Protein AF-A0A6A6LNQ5-F1 (afdb_monomer_lite)

Organism: Hevea brasiliensis (NCBI:txid3981)

InterPro domains:
  IPR025422 Transcription factor TGA like domain [PS51806] (1-171)
  IPR051886 Seed Development and Stress Response Regulator [PTHR46354] (77-168)

Secondary structure (DSSP, 8-state):
-HHHHHHHHH---SS-S--PPPHHHHHHHHHHHHHHHHHHHHHHHHHHHHHHHHHHHHHHHHHHHHHHHHHHHHHHHHGGGS-TTHHHHHHHHHHHHHHHHHHHHHHHHHHHHHHHHHHHHHHHHHHHHHHHHHHHHHHTTS-HHHHHHHHHHHHHHHHHHHHHHHHHHSS--

Structure (mmCIF, N/CA/C/O backbone):
data_AF-A0A6A6LNQ5-F1
#
_entry.id   AF-A0A6A6LNQ5-F1
#
loop_
_atom_site.group_PDB
_atom_site.id
_atom_site.type_symbol
_atom_site.label_atom_id
_atom_site.label_alt_id
_atom_site.label_comp_id
_atom_site.label_asym_id
_atom_site.label_entity_id
_atom_site.label_seq_id
_atom_site.pdbx_PDB_ins_code
_atom_site.Cartn_x
_atom_site.Cartn_y
_atom_site.Cartn_z
_atom_site.occupancy
_atom_site.B_iso_or_equiv
_atom_site.auth_seq_id
_atom_site.auth_comp_id
_atom_site.auth_asym_id
_atom_site.auth_atom_id
_atom_site.pdbx_PDB_model_num
ATOM 1 N N . MET A 1 1 ? -2.680 -6.623 10.900 1.00 79.81 1 MET A N 1
ATOM 2 C CA . MET A 1 1 ? -3.562 -5.853 11.805 1.00 79.81 1 MET A CA 1
ATOM 3 C C . MET A 1 1 ? -4.623 -6.734 12.452 1.00 79.81 1 MET A C 1
ATOM 5 O O . MET A 1 1 ? -4.556 -6.906 13.656 1.00 79.81 1 MET A O 1
ATOM 9 N N . PHE A 1 2 ? -5.520 -7.373 11.693 1.00 84.19 2 PHE A N 1
ATOM 10 C CA . PHE A 1 2 ? -6.581 -8.227 12.263 1.00 84.19 2 PHE A CA 1
ATOM 11 C C . PHE A 1 2 ? -6.074 -9.398 13.120 1.00 84.19 2 PHE A C 1
ATOM 13 O O . PHE A 1 2 ? -6.674 -9.716 14.137 1.00 84.19 2 PHE A O 1
ATOM 20 N N . LYS A 1 3 ? -4.911 -9.981 12.787 1.00 85.06 3 LYS A N 1
ATOM 21 C CA . LYS A 1 3 ? -4.255 -10.985 13.646 1.00 85.06 3 LYS A CA 1
ATOM 22 C C . LYS A 1 3 ? -3.926 -10.452 15.048 1.00 85.06 3 LYS A C 1
ATOM 24 O O . LYS A 1 3 ? -4.066 -11.194 16.006 1.00 85.06 3 LYS A O 1
ATOM 29 N N . LEU A 1 4 ? -3.527 -9.183 15.173 1.00 80.81 4 LEU A N 1
ATOM 30 C CA . LEU A 1 4 ? -3.241 -8.559 16.469 1.00 80.81 4 LEU A CA 1
ATOM 31 C C . LEU A 1 4 ? -4.532 -8.326 17.264 1.00 80.81 4 LEU A C 1
ATOM 33 O O . LEU A 1 4 ? -4.566 -8.645 18.442 1.00 80.81 4 LEU A O 1
ATOM 37 N N . VAL A 1 5 ? -5.599 -7.863 16.602 1.00 82.38 5 VAL A N 1
ATOM 38 C CA . VAL A 1 5 ? -6.941 -7.737 17.204 1.00 82.38 5 VAL A CA 1
ATOM 39 C C . VAL A 1 5 ? -7.416 -9.083 17.761 1.00 82.38 5 VAL A C 1
ATOM 41 O O . VAL A 1 5 ? -7.852 -9.167 18.904 1.00 82.38 5 VAL A O 1
ATOM 44 N N . ASN A 1 6 ? -7.260 -10.160 16.985 1.00 81.00 6 ASN A N 1
ATOM 45 C CA . ASN A 1 6 ? -7.591 -11.510 17.440 1.00 81.00 6 ASN A CA 1
ATOM 46 C C . ASN A 1 6 ? -6.680 -11.970 18.583 1.00 81.00 6 ASN A C 1
ATOM 48 O O . ASN A 1 6 ? -7.153 -12.611 19.511 1.00 81.00 6 ASN A O 1
ATOM 52 N N . SER A 1 7 ? -5.399 -11.605 18.554 1.00 76.75 7 SER A N 1
ATOM 53 C CA . SER A 1 7 ? -4.452 -11.949 19.616 1.00 76.75 7 SER A CA 1
ATOM 54 C C . SER A 1 7 ? -4.778 -11.251 20.937 1.00 76.75 7 SER A C 1
ATOM 56 O O . SER A 1 7 ? -4.615 -11.868 21.982 1.00 76.75 7 SER A O 1
ATOM 58 N N . MET A 1 8 ? -5.274 -10.009 20.904 1.00 71.06 8 MET A N 1
ATOM 59 C CA . MET A 1 8 ? -5.771 -9.303 22.095 1.00 71.06 8 MET A CA 1
ATOM 60 C C . MET A 1 8 ? -7.024 -9.966 22.678 1.00 71.06 8 MET A C 1
ATOM 62 O O . MET A 1 8 ? -7.255 -9.894 23.876 1.00 71.06 8 MET A O 1
ATOM 66 N N . ARG A 1 9 ? -7.816 -10.646 21.839 1.00 69.56 9 ARG A N 1
ATOM 67 C CA . ARG A 1 9 ? -8.982 -11.426 22.271 1.00 69.56 9 ARG A CA 1
ATOM 68 C C . ARG A 1 9 ? -8.596 -12.778 22.878 1.00 69.56 9 ARG A C 1
ATOM 70 O O . ARG A 1 9 ? -9.225 -13.206 23.836 1.00 69.56 9 ARG A O 1
ATOM 77 N N . THR A 1 10 ? -7.639 -13.491 22.283 1.00 64.38 10 THR A N 1
ATOM 78 C CA . THR A 1 10 ? -7.320 -14.881 22.662 1.00 64.38 10 THR A CA 1
ATOM 79 C C . THR A 1 10 ? -6.254 -14.990 23.743 1.00 64.38 10 THR A C 1
ATOM 81 O O . THR A 1 10 ? -6.245 -15.966 24.487 1.00 64.38 10 THR A O 1
ATOM 84 N N . ASN A 1 11 ? -5.352 -14.011 23.842 1.00 56.56 11 ASN A N 1
ATOM 85 C CA . ASN A 1 11 ? -4.275 -14.028 24.822 1.00 56.56 11 ASN A CA 1
ATOM 86 C C . ASN A 1 11 ? -4.708 -13.219 26.044 1.00 56.56 11 ASN A C 1
ATOM 88 O O . ASN A 1 11 ? -4.311 -12.069 26.207 1.00 56.56 11 ASN A O 1
ATOM 92 N N . GLY A 1 12 ? -5.503 -13.841 26.914 1.00 53.09 12 GLY A N 1
ATOM 93 C CA . GLY A 1 12 ? -5.714 -13.381 28.286 1.00 53.09 12 GLY A CA 1
ATOM 94 C C . GLY A 1 12 ? -4.432 -13.506 29.115 1.00 53.09 12 GLY A C 1
ATOM 95 O O . GLY A 1 12 ? -4.383 -14.272 30.070 1.00 53.09 12 GLY A O 1
ATOM 96 N N . VAL A 1 13 ? -3.367 -12.793 28.741 1.00 42.34 13 VAL A N 1
ATOM 97 C CA . VAL A 1 13 ? -2.147 -12.699 29.549 1.00 42.34 13 VAL A CA 1
ATOM 98 C C . VAL A 1 13 ? -2.344 -11.559 30.539 1.00 42.34 13 VAL A C 1
ATOM 100 O O . VAL A 1 13 ? -1.976 -10.416 30.296 1.00 42.34 13 VAL A O 1
ATOM 103 N N . SER A 1 14 ? -3.013 -11.916 31.633 1.00 51.19 14 SER A N 1
ATOM 104 C CA . SER A 1 14 ? -2.898 -11.362 32.981 1.00 51.19 14 SER A CA 1
ATOM 105 C C . SER A 1 14 ? -2.438 -9.902 33.098 1.00 51.19 14 SER A C 1
ATOM 107 O O . SER A 1 14 ? -1.295 -9.627 33.450 1.00 51.19 14 SER A O 1
ATOM 109 N N . SER A 1 15 ? -3.352 -8.954 32.910 1.00 43.44 15 SER A N 1
ATOM 110 C CA . SER A 1 15 ? -3.753 -8.046 33.996 1.00 43.44 15 SER A CA 1
ATOM 111 C C . SER A 1 15 ? -4.912 -7.150 33.552 1.00 43.44 15 SER A C 1
ATOM 113 O O . SER A 1 15 ? -4.854 -6.477 32.534 1.00 43.44 15 SER A O 1
ATOM 115 N N . SER A 1 16 ? -5.947 -7.133 34.388 1.00 43.53 16 SER A N 1
ATOM 116 C CA . SER A 1 16 ? -7.155 -6.307 34.326 1.00 43.53 16 SER A CA 1
ATOM 117 C C . SER A 1 16 ? -8.312 -6.826 33.463 1.00 43.53 16 SER A C 1
ATOM 119 O O . SER A 1 16 ? -8.311 -6.851 32.237 1.00 43.53 16 SER A O 1
ATOM 121 N N . SER A 1 17 ? -9.348 -7.227 34.184 1.00 50.41 17 SER A N 1
ATOM 122 C CA . SER A 1 17 ? -10.579 -7.894 33.782 1.00 50.41 17 SER A CA 1
ATOM 123 C C . SER A 1 17 ? -11.598 -6.984 33.079 1.00 50.41 17 SER A C 1
ATOM 125 O O . SER A 1 17 ? -12.778 -7.046 33.421 1.00 50.41 17 SER A O 1
ATOM 127 N N . LEU A 1 18 ? -11.196 -6.092 32.163 1.00 45.78 18 LEU A N 1
ATOM 128 C CA . LEU A 1 18 ? -12.108 -5.021 31.718 1.00 45.78 18 LEU A CA 1
ATOM 129 C C . LEU A 1 18 ? -12.430 -4.960 30.220 1.00 45.78 18 LEU A C 1
ATOM 131 O O . LEU A 1 18 ? -13.267 -4.151 29.824 1.00 45.78 18 LEU A O 1
ATOM 135 N N . VAL A 1 19 ? -11.784 -5.757 29.367 1.00 56.69 19 VAL A N 1
ATOM 136 C CA . VAL A 1 19 ? -11.800 -5.470 27.925 1.00 56.69 19 VAL A CA 1
ATOM 137 C C . VAL A 1 19 ? -11.986 -6.724 27.072 1.00 56.69 19 VAL A C 1
ATOM 139 O O . VAL A 1 19 ? -11.142 -7.106 26.268 1.00 56.69 19 VAL A O 1
ATOM 142 N N . GLU A 1 20 ? -13.148 -7.355 27.197 1.00 63.47 20 GLU A N 1
ATOM 143 C CA . GLU A 1 20 ? -13.634 -8.239 26.139 1.00 63.47 20 GLU A CA 1
ATOM 144 C C . GLU A 1 20 ? -14.151 -7.384 24.972 1.00 63.47 20 GLU A C 1
ATOM 146 O O . GLU A 1 20 ? -14.917 -6.435 25.159 1.00 63.47 20 GLU A O 1
ATOM 151 N N . LEU A 1 21 ? -13.728 -7.693 23.741 1.00 71.81 21 LEU A N 1
ATOM 152 C CA . LEU A 1 21 ? -14.355 -7.115 22.551 1.00 71.81 21 LEU A CA 1
ATOM 153 C C . LEU A 1 21 ? -15.808 -7.580 22.502 1.00 71.81 21 LEU A C 1
ATOM 155 O O . LEU A 1 21 ? -16.083 -8.778 22.418 1.00 71.81 21 LEU A O 1
ATOM 159 N N . THR A 1 22 ? -16.741 -6.631 22.514 1.00 80.00 22 THR A N 1
ATOM 160 C CA . THR A 1 22 ? -18.166 -6.961 22.443 1.00 80.00 22 THR A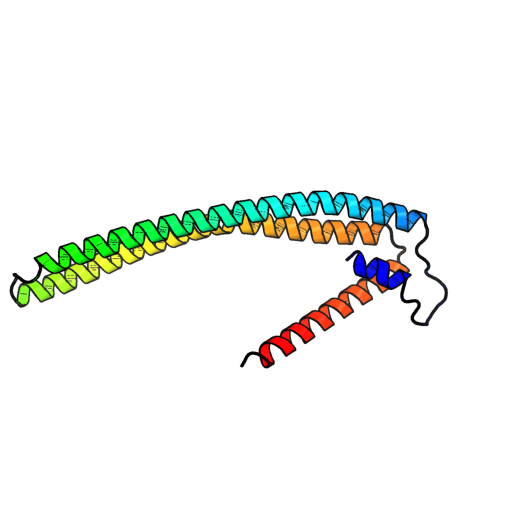 CA 1
ATOM 161 C C . THR A 1 22 ? -18.495 -7.670 21.125 1.00 80.00 22 THR A C 1
ATOM 163 O O . THR A 1 22 ? -17.861 -7.440 20.090 1.00 80.00 22 THR A O 1
ATOM 166 N N . GLN A 1 23 ? -19.529 -8.516 21.132 1.00 78.75 23 GLN A N 1
ATOM 167 C CA . GLN A 1 23 ? -19.988 -9.225 19.926 1.00 78.75 23 GLN A CA 1
ATOM 168 C C . GLN A 1 23 ? -20.303 -8.270 18.766 1.00 78.75 23 GLN A C 1
ATOM 170 O O . GLN A 1 23 ? -20.015 -8.569 17.608 1.00 78.75 23 GLN A O 1
ATOM 175 N N . GLU A 1 24 ? -20.831 -7.087 19.076 1.00 83.44 24 GLU A N 1
ATOM 176 C CA . GLU A 1 24 ? -21.117 -6.056 18.081 1.00 83.44 24 GLU A CA 1
ATOM 177 C C . GLU A 1 24 ? -19.839 -5.434 17.501 1.00 83.44 24 GLU A C 1
ATOM 179 O O . GLU A 1 24 ? -19.724 -5.261 16.286 1.00 83.44 24 GLU A O 1
ATOM 184 N N . GLN A 1 25 ? -18.833 -5.158 18.337 1.00 83.88 25 GLN A N 1
ATOM 185 C CA . GLN A 1 25 ? -17.520 -4.723 17.853 1.00 83.88 25 GLN A CA 1
ATOM 186 C C . GLN A 1 25 ? -16.887 -5.781 16.945 1.00 83.88 25 GLN A C 1
ATOM 188 O O . GLN A 1 25 ? -16.325 -5.442 15.906 1.00 83.88 25 GLN A O 1
ATOM 193 N N . MET A 1 26 ? -17.040 -7.066 17.272 1.00 82.19 26 MET A N 1
ATOM 194 C CA . MET A 1 26 ? -16.536 -8.149 16.428 1.00 82.19 26 MET A CA 1
ATOM 1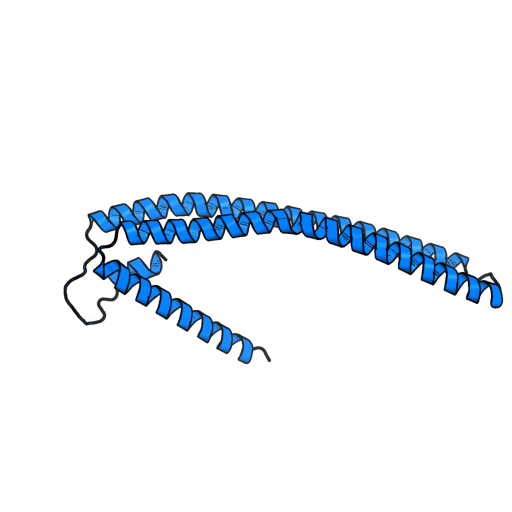95 C C . MET A 1 26 ? -17.246 -8.240 15.080 1.00 82.19 26 MET A C 1
ATOM 197 O O . MET A 1 26 ? -16.574 -8.381 14.060 1.00 82.19 26 MET A O 1
ATOM 201 N N . ARG A 1 27 ? -18.577 -8.096 15.042 1.00 87.56 27 ARG A N 1
ATOM 202 C CA . ARG A 1 27 ? -19.321 -8.035 13.773 1.00 87.56 27 ARG A CA 1
ATOM 203 C C . ARG A 1 27 ? -18.841 -6.879 12.899 1.00 87.56 27 ARG A C 1
ATOM 205 O O . ARG A 1 27 ? -18.610 -7.073 11.707 1.00 87.56 27 ARG A O 1
ATOM 212 N N . LYS A 1 28 ? -18.625 -5.698 13.487 1.00 89.75 28 LYS A N 1
ATOM 213 C CA . LYS A 1 28 ? -18.094 -4.525 12.773 1.00 89.75 28 LYS A CA 1
ATOM 214 C C . LYS A 1 28 ? -16.667 -4.748 12.267 1.00 89.75 28 LYS A C 1
ATOM 216 O O . LYS A 1 28 ? -16.360 -4.361 11.141 1.00 89.75 28 LYS A O 1
ATOM 221 N N . ILE A 1 29 ? -15.810 -5.388 13.062 1.00 88.94 29 ILE A N 1
ATOM 222 C CA . ILE A 1 29 ? -14.430 -5.717 12.676 1.00 88.94 29 ILE A CA 1
ATOM 223 C C . ILE A 1 29 ? -14.405 -6.741 11.537 1.00 88.94 29 ILE A C 1
ATOM 225 O O . ILE A 1 29 ? -13.630 -6.566 10.599 1.00 88.94 29 ILE A O 1
ATOM 229 N N . GLU A 1 30 ? -15.259 -7.764 11.568 1.00 89.00 30 GLU A N 1
ATOM 230 C CA . GLU A 1 30 ? -15.314 -8.768 10.499 1.00 89.00 30 GLU A CA 1
ATOM 231 C C . GLU A 1 30 ? -15.891 -8.179 9.203 1.00 89.00 30 GLU A C 1
ATOM 233 O O . GLU A 1 30 ? -15.326 -8.378 8.129 1.00 89.00 30 GLU A O 1
ATOM 238 N N . ALA A 1 31 ? -16.938 -7.350 9.288 1.00 90.88 31 ALA A N 1
ATOM 239 C CA . ALA A 1 31 ? -17.452 -6.615 8.130 1.00 90.88 31 ALA A CA 1
ATOM 240 C C . ALA A 1 31 ? -16.380 -5.698 7.511 1.00 90.88 31 ALA A C 1
ATOM 242 O O . ALA A 1 31 ? -16.212 -5.643 6.289 1.00 90.88 31 ALA A O 1
ATOM 243 N N . LEU A 1 32 ? -15.609 -5.003 8.356 1.00 92.44 32 LEU A N 1
ATOM 244 C CA . LEU A 1 32 ? -14.486 -4.176 7.925 1.00 92.44 32 LEU A CA 1
ATOM 245 C C . LEU A 1 32 ? -13.386 -5.018 7.262 1.00 92.44 32 LEU A C 1
ATOM 247 O O . LEU A 1 32 ? -12.853 -4.615 6.227 1.00 92.44 32 LEU A O 1
ATOM 251 N N . ARG A 1 33 ? -13.070 -6.188 7.823 1.00 90.69 33 ARG A N 1
ATOM 252 C CA . ARG A 1 33 ? -12.080 -7.124 7.283 1.00 90.69 33 ARG A CA 1
ATOM 253 C C . ARG A 1 33 ? -12.459 -7.593 5.882 1.00 90.69 33 ARG A C 1
ATOM 255 O O . ARG A 1 33 ? -11.625 -7.492 4.989 1.00 90.69 33 ARG A O 1
ATOM 262 N N . VAL A 1 34 ? -13.702 -8.027 5.669 1.00 92.44 34 VAL A N 1
ATOM 263 C CA . VAL A 1 34 ? -14.186 -8.458 4.344 1.00 92.44 34 VAL A CA 1
ATOM 264 C C . VAL A 1 34 ? -14.098 -7.314 3.331 1.00 92.44 34 VAL A C 1
ATOM 266 O O . VAL A 1 34 ? -13.597 -7.500 2.223 1.00 92.44 34 VAL A O 1
ATOM 269 N N . LYS A 1 35 ? -14.507 -6.098 3.720 1.00 91.75 35 LYS A N 1
ATOM 270 C CA . LYS A 1 35 ? -14.404 -4.913 2.854 1.00 91.75 35 LYS A CA 1
ATOM 271 C C . LYS A 1 35 ? -12.958 -4.605 2.458 1.00 91.75 35 LYS A C 1
ATOM 273 O O . LYS A 1 35 ? -12.709 -4.211 1.323 1.00 91.75 35 LYS A O 1
ATOM 278 N N . ILE A 1 36 ? -12.016 -4.757 3.385 1.00 91.75 36 ILE A N 1
ATOM 279 C CA . ILE A 1 36 ? -10.596 -4.505 3.127 1.00 91.75 36 ILE A CA 1
ATOM 280 C C . ILE A 1 36 ? -9.984 -5.608 2.274 1.00 91.75 36 ILE A C 1
ATOM 282 O O . ILE A 1 36 ? -9.236 -5.267 1.371 1.00 91.75 36 ILE A O 1
ATOM 286 N N . MET A 1 37 ? -10.353 -6.877 2.468 1.00 90.19 37 MET A N 1
ATOM 287 C CA . MET A 1 37 ? -9.870 -7.974 1.621 1.00 90.19 37 MET A CA 1
ATOM 288 C C . MET A 1 37 ? -10.196 -7.745 0.141 1.00 90.19 37 MET A C 1
ATOM 290 O O . MET A 1 37 ? -9.334 -7.927 -0.712 1.00 90.19 37 MET A O 1
ATOM 294 N N . LEU A 1 38 ? -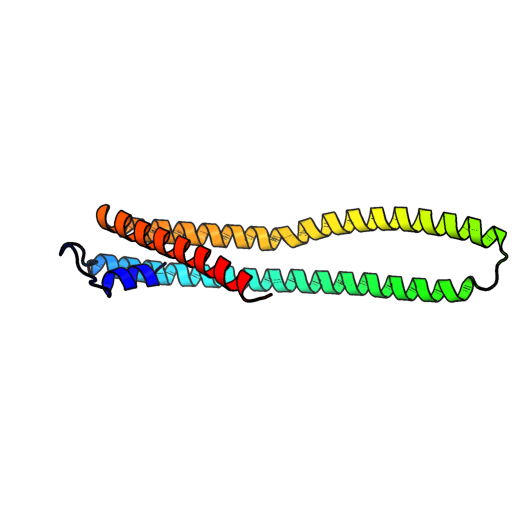11.408 -7.277 -0.169 1.00 89.94 38 LEU A N 1
ATOM 295 C CA . LEU A 1 38 ? -11.790 -6.949 -1.548 1.00 89.94 38 LEU A CA 1
ATOM 296 C C . LEU A 1 38 ? -10.950 -5.808 -2.137 1.00 89.94 38 LEU A C 1
ATOM 298 O O . LEU A 1 38 ? -10.644 -5.799 -3.328 1.00 89.94 38 LEU A O 1
ATOM 302 N N . GLU A 1 39 ? -10.597 -4.817 -1.323 1.00 89.50 39 GLU A N 1
ATOM 303 C CA . GLU A 1 39 ? -9.770 -3.696 -1.764 1.00 89.50 39 GLU A CA 1
ATOM 304 C C . GLU A 1 39 ? -8.283 -4.078 -1.865 1.00 89.50 39 GLU A C 1
ATOM 306 O O . GLU A 1 39 ? -7.612 -3.637 -2.796 1.00 89.50 39 GLU A O 1
ATOM 311 N N . GLU A 1 40 ? -7.782 -4.922 -0.959 1.00 87.19 40 GLU A N 1
ATOM 312 C CA . GLU A 1 40 ? -6.445 -5.522 -1.025 1.00 87.19 40 GLU A CA 1
ATOM 313 C C . GLU A 1 40 ? -6.289 -6.319 -2.321 1.00 87.19 40 GLU A C 1
ATOM 315 O O . GLU A 1 40 ? -5.342 -6.079 -3.061 1.00 87.19 40 GLU A O 1
ATOM 320 N N . GLU A 1 41 ? -7.271 -7.152 -2.670 1.00 90.88 41 GLU A N 1
ATOM 321 C CA . GLU A 1 41 ? -7.253 -7.942 -3.904 1.00 90.88 41 GLU A CA 1
ATOM 322 C C . GLU A 1 41 ? -7.249 -7.056 -5.167 1.00 90.88 41 GLU A C 1
ATOM 324 O O . GLU A 1 41 ? -6.639 -7.386 -6.183 1.00 90.88 41 GLU A O 1
ATOM 329 N N . LYS A 1 42 ? -7.917 -5.893 -5.151 1.00 91.38 42 LYS A N 1
ATOM 330 C CA . LYS A 1 42 ? -7.827 -4.929 -6.266 1.00 91.38 42 LYS A CA 1
ATOM 331 C C . LYS A 1 42 ? -6.422 -4.350 -6.399 1.00 91.38 42 LYS A C 1
ATOM 333 O O . LYS A 1 42 ? -5.922 -4.222 -7.515 1.00 91.38 42 LYS A O 1
ATOM 338 N N . VAL A 1 43 ? -5.803 -3.983 -5.280 1.00 90.88 43 VAL A N 1
ATOM 339 C CA . VAL A 1 43 ? -4.457 -3.401 -5.269 1.00 90.88 43 VAL A CA 1
ATOM 340 C C . VAL A 1 43 ? -3.396 -4.437 -5.634 1.00 90.88 43 VAL A C 1
ATOM 342 O O . VAL A 1 43 ? -2.466 -4.104 -6.363 1.00 90.88 43 VAL A O 1
ATOM 345 N N . GLU A 1 44 ? -3.561 -5.687 -5.209 1.00 88.88 44 GLU A N 1
ATOM 346 C CA . GLU A 1 44 ? -2.691 -6.807 -5.573 1.00 88.88 44 GLU A CA 1
ATOM 347 C C . GLU A 1 44 ? -2.730 -7.079 -7.081 1.00 88.88 44 GLU A C 1
ATOM 349 O O . GLU A 1 44 ? -1.684 -7.060 -7.729 1.00 88.88 44 GLU A O 1
ATOM 354 N N . ARG A 1 45 ? -3.926 -7.175 -7.679 1.00 90.44 45 ARG A N 1
ATOM 355 C CA . ARG A 1 45 ? -4.058 -7.320 -9.140 1.00 90.44 45 ARG A CA 1
ATOM 356 C C . ARG A 1 45 ? -3.423 -6.159 -9.911 1.00 90.44 45 ARG A C 1
ATOM 358 O O . ARG A 1 45 ? -2.813 -6.371 -10.957 1.00 90.44 45 ARG A O 1
ATOM 365 N N . GLU A 1 46 ? -3.557 -4.922 -9.431 1.00 87.69 46 GLU A N 1
ATOM 366 C CA . GLU A 1 46 ? -2.906 -3.772 -10.076 1.00 87.69 46 GLU A CA 1
ATOM 367 C C . GLU A 1 46 ? -1.379 -3.819 -9.908 1.00 87.69 46 GLU A C 1
ATOM 369 O O . GLU A 1 46 ? -0.644 -3.489 -10.837 1.00 87.69 46 GLU A O 1
ATOM 374 N N . MET A 1 47 ? -0.879 -4.284 -8.762 1.00 88.69 47 MET A N 1
ATOM 375 C CA . MET A 1 47 ? 0.551 -4.490 -8.540 1.00 88.69 47 MET A CA 1
ATOM 376 C C . MET A 1 47 ? 1.131 -5.525 -9.509 1.00 88.69 47 MET A C 1
ATOM 378 O O . MET A 1 47 ? 2.201 -5.293 -10.072 1.00 88.69 47 MET A O 1
ATOM 382 N N . GLU A 1 48 ? 0.429 -6.635 -9.735 1.00 86.62 48 GLU A N 1
ATOM 383 C CA . GLU A 1 48 ? 0.809 -7.655 -10.719 1.00 86.62 48 GLU A CA 1
ATOM 384 C C . GLU A 1 48 ? 0.837 -7.081 -12.138 1.00 86.62 48 GLU A C 1
ATOM 386 O O . GLU A 1 48 ? 1.830 -7.239 -12.850 1.00 86.62 48 GLU A O 1
ATOM 391 N N . ARG A 1 49 ? -0.199 -6.328 -12.531 1.00 89.50 49 ARG A N 1
ATOM 392 C CA . ARG A 1 49 ? -0.232 -5.638 -13.831 1.00 89.50 49 ARG A CA 1
ATOM 393 C C . ARG A 1 49 ? 0.964 -4.708 -14.013 1.00 89.50 49 ARG A C 1
ATOM 395 O O . ARG A 1 49 ? 1.624 -4.753 -15.050 1.00 89.50 49 ARG A O 1
ATOM 402 N N . GLN A 1 50 ? 1.272 -3.886 -13.009 1.00 88.69 50 GLN A N 1
ATOM 403 C CA . GLN A 1 50 ? 2.419 -2.977 -13.068 1.00 88.69 50 GLN A CA 1
ATOM 404 C C . GLN A 1 50 ? 3.752 -3.735 -13.121 1.00 88.69 50 GLN A C 1
ATOM 406 O O . GLN A 1 50 ? 4.658 -3.306 -13.834 1.00 88.69 50 GLN A O 1
ATOM 411 N N . GLN A 1 51 ? 3.885 -4.874 -12.433 1.00 85.81 51 GLN A N 1
ATOM 412 C CA . GLN A 1 51 ? 5.081 -5.717 -12.533 1.00 85.81 51 GLN A CA 1
ATOM 413 C C . GLN A 1 51 ? 5.286 -6.256 -13.953 1.00 85.81 51 GLN A C 1
ATOM 415 O O . GLN A 1 51 ? 6.400 -6.159 -14.468 1.00 85.81 51 GLN A O 1
ATOM 420 N N . VAL A 1 52 ? 4.230 -6.748 -14.611 1.00 84.12 52 VAL A N 1
ATOM 421 C CA . VAL A 1 52 ? 4.304 -7.221 -16.006 1.00 84.12 52 VAL A CA 1
ATOM 422 C C . VAL A 1 52 ? 4.740 -6.089 -16.941 1.00 84.12 52 VAL A C 1
ATOM 424 O O . VAL A 1 52 ? 5.699 -6.251 -17.690 1.00 84.12 52 VAL A O 1
ATOM 427 N N . ILE A 1 53 ? 4.148 -4.896 -16.812 1.00 83.25 53 ILE A N 1
ATOM 428 C CA . ILE A 1 53 ? 4.528 -3.713 -17.609 1.00 83.25 53 ILE A CA 1
ATOM 429 C C . ILE A 1 53 ? 6.013 -3.355 -17.424 1.00 83.25 53 ILE A C 1
ATOM 431 O O . ILE A 1 53 ? 6.705 -3.009 -18.386 1.00 83.25 53 ILE A O 1
ATOM 435 N N . VAL A 1 54 ? 6.525 -3.425 -16.190 1.00 81.00 54 VAL A N 1
ATOM 436 C CA . VAL A 1 54 ? 7.944 -3.170 -15.888 1.00 81.00 54 VAL A CA 1
ATOM 437 C C . VAL A 1 54 ? 8.839 -4.216 -16.562 1.00 81.00 54 VAL A C 1
ATOM 439 O O . VAL A 1 54 ? 9.885 -3.855 -17.108 1.00 81.00 54 VAL A O 1
ATOM 442 N N . VAL A 1 55 ? 8.450 -5.493 -16.528 1.00 78.69 55 VAL A N 1
ATOM 443 C CA . VAL A 1 55 ? 9.202 -6.602 -17.138 1.00 78.69 55 VAL A CA 1
ATOM 444 C C . VAL A 1 55 ? 9.233 -6.472 -18.658 1.00 78.69 55 VAL A C 1
ATOM 446 O O . VAL A 1 55 ? 10.324 -6.476 -19.233 1.00 78.69 55 VAL A O 1
ATOM 449 N N . ASP A 1 56 ? 8.085 -6.259 -19.299 1.00 79.31 56 ASP A N 1
ATOM 450 C CA . ASP A 1 56 ? 7.980 -6.118 -20.756 1.00 79.31 56 ASP A CA 1
ATOM 451 C C . ASP A 1 56 ? 8.836 -4.957 -21.265 1.00 79.31 56 ASP A C 1
ATOM 453 O O . ASP A 1 56 ? 9.569 -5.066 -22.253 1.00 79.31 56 ASP A O 1
ATOM 457 N N . ARG A 1 57 ? 8.818 -3.835 -20.539 1.00 75.31 57 ARG A N 1
ATOM 458 C CA . ARG A 1 57 ? 9.612 -2.660 -20.898 1.00 75.31 57 ARG A CA 1
ATOM 459 C C . ARG A 1 57 ? 11.114 -2.896 -20.742 1.00 75.31 57 ARG A C 1
ATOM 461 O O . ARG A 1 57 ? 11.875 -2.487 -21.620 1.00 75.31 57 ARG A O 1
ATOM 468 N N . LYS A 1 58 ? 11.545 -3.591 -19.683 1.00 75.44 58 LYS A N 1
ATOM 469 C CA . LYS A 1 58 ? 12.949 -4.006 -19.510 1.00 75.44 58 LYS A CA 1
ATOM 470 C C . LYS A 1 58 ? 13.387 -4.985 -20.599 1.00 75.44 58 LYS A C 1
ATOM 472 O O . LYS A 1 58 ? 14.498 -4.859 -21.110 1.00 75.44 58 LYS A O 1
ATOM 477 N N . MET A 1 59 ? 12.521 -5.917 -20.997 1.00 72.69 59 MET A N 1
ATOM 478 C CA . MET A 1 59 ? 12.798 -6.853 -22.088 1.00 72.69 59 MET A CA 1
ATOM 479 C C . MET A 1 59 ? 12.964 -6.111 -23.422 1.00 72.69 59 MET A C 1
ATOM 481 O O . MET A 1 59 ? 13.950 -6.326 -24.124 1.00 72.69 59 MET A O 1
ATOM 485 N N . ALA A 1 60 ? 12.084 -5.155 -23.734 1.00 73.44 60 ALA A N 1
ATOM 486 C CA . ALA A 1 60 ? 12.211 -4.314 -24.925 1.00 73.44 60 ALA A CA 1
ATOM 487 C C . ALA A 1 60 ? 13.496 -3.458 -24.926 1.00 73.44 60 ALA A C 1
ATOM 489 O O . ALA A 1 60 ? 14.106 -3.218 -25.971 1.00 73.44 60 ALA A O 1
ATOM 490 N N . GLU A 1 61 ? 13.940 -2.977 -23.763 1.00 70.38 61 GLU A N 1
ATOM 491 C CA . GLU A 1 61 ? 15.218 -2.267 -23.623 1.00 70.38 61 GLU A CA 1
ATOM 492 C C . GLU A 1 61 ? 16.429 -3.181 -23.827 1.00 70.38 61 GLU A C 1
ATOM 494 O O . GLU A 1 61 ? 17.346 -2.800 -24.559 1.00 70.38 61 GLU A O 1
ATOM 499 N N . LEU A 1 62 ? 16.404 -4.397 -23.274 1.00 68.12 62 LEU A N 1
ATOM 500 C CA . LEU A 1 62 ? 17.432 -5.409 -23.516 1.00 68.12 62 LEU A CA 1
ATOM 501 C C . LEU A 1 62 ? 17.524 -5.767 -25.001 1.00 68.12 62 LEU A C 1
ATOM 503 O O . LEU A 1 62 ? 18.620 -5.743 -25.554 1.00 68.12 62 LEU A O 1
ATOM 507 N N . VAL A 1 63 ? 16.395 -5.992 -25.679 1.00 70.50 63 VAL A N 1
ATOM 508 C CA . VAL A 1 63 ? 16.366 -6.254 -27.129 1.00 70.50 63 VAL A CA 1
ATOM 509 C C . VAL A 1 63 ? 17.017 -5.105 -27.912 1.00 70.50 63 VAL A C 1
ATOM 511 O O . VAL A 1 63 ? 17.855 -5.341 -28.783 1.00 70.50 63 VAL A O 1
ATOM 514 N N . ARG A 1 64 ? 16.727 -3.843 -27.559 1.00 73.12 64 ARG A N 1
ATOM 515 C CA . ARG A 1 64 ? 17.363 -2.667 -28.188 1.00 73.12 64 ARG A CA 1
ATOM 516 C C . ARG A 1 64 ? 18.863 -2.554 -27.912 1.00 73.12 64 ARG A C 1
ATOM 518 O O . ARG A 1 64 ? 19.583 -1.979 -28.729 1.00 73.12 64 ARG A O 1
ATOM 525 N N . LEU A 1 65 ? 19.345 -3.014 -26.760 1.00 68.38 65 LEU A N 1
ATOM 526 C CA . LEU A 1 65 ? 20.778 -3.066 -26.456 1.00 68.38 65 LEU A CA 1
ATOM 527 C C . LEU A 1 65 ? 21.470 -4.201 -27.221 1.00 68.38 65 LEU A C 1
ATOM 529 O O . LEU A 1 65 ? 22.529 -3.974 -27.800 1.00 68.38 65 LEU A O 1
ATOM 533 N N . VAL A 1 66 ? 20.847 -5.378 -27.304 1.00 66.50 66 VAL A N 1
ATOM 534 C CA . VAL A 1 66 ? 21.370 -6.544 -28.035 1.00 66.50 66 VAL A CA 1
ATOM 535 C C . VAL A 1 66 ? 21.552 -6.240 -29.525 1.00 66.50 66 VAL A C 1
ATOM 537 O O . VAL A 1 66 ? 22.606 -6.540 -30.081 1.00 66.50 66 VAL A O 1
ATOM 540 N N . ILE A 1 67 ? 20.584 -5.571 -30.164 1.00 63.59 67 ILE A N 1
ATOM 541 C CA . ILE A 1 67 ? 20.704 -5.142 -31.571 1.00 63.59 67 ILE A CA 1
ATOM 542 C C . ILE A 1 67 ? 21.900 -4.191 -31.758 1.00 63.59 67 ILE A C 1
ATOM 544 O O . ILE A 1 67 ? 22.653 -4.315 -32.720 1.00 63.59 67 ILE A O 1
ATOM 548 N N . ARG A 1 68 ? 22.129 -3.270 -30.813 1.00 63.50 68 ARG A N 1
ATOM 549 C CA . ARG A 1 68 ? 23.264 -2.333 -30.868 1.00 63.50 68 ARG A CA 1
ATOM 550 C C . ARG A 1 68 ? 24.618 -3.024 -30.700 1.00 63.50 68 ARG A C 1
ATOM 552 O O . ARG A 1 68 ? 25.568 -2.638 -31.374 1.00 63.50 68 ARG A O 1
ATOM 559 N N . VAL A 1 69 ? 24.711 -4.038 -29.837 1.00 62.91 69 VAL A N 1
ATOM 560 C CA . VAL A 1 69 ? 25.937 -4.839 -29.666 1.00 62.91 69 VAL A CA 1
ATOM 561 C C . VAL A 1 69 ? 26.266 -5.602 -30.950 1.00 62.91 69 VAL A C 1
ATOM 563 O O . VAL A 1 69 ? 27.408 -5.522 -31.398 1.00 62.91 69 VAL A O 1
ATOM 566 N N . LYS A 1 70 ? 25.264 -6.231 -31.584 1.00 59.47 70 LYS A N 1
ATOM 567 C CA . LYS A 1 70 ? 25.424 -6.911 -32.881 1.00 59.47 70 LYS A CA 1
ATOM 568 C C . LYS A 1 70 ? 25.931 -5.970 -33.977 1.00 59.47 70 LYS A C 1
ATOM 570 O O . LYS A 1 70 ? 26.916 -6.278 -34.641 1.00 59.47 70 LYS A O 1
ATOM 575 N N . ASN A 1 71 ? 25.340 -4.782 -34.099 1.00 52.56 71 ASN A N 1
ATOM 576 C CA . ASN A 1 71 ? 25.773 -3.794 -35.095 1.00 52.56 71 ASN A CA 1
ATOM 577 C C . ASN A 1 71 ? 27.192 -3.259 -34.810 1.00 52.56 71 ASN A C 1
ATOM 579 O O . ASN A 1 71 ? 27.945 -2.947 -35.727 1.00 52.56 71 ASN A O 1
ATOM 583 N N . GLY A 1 72 ? 27.589 -3.158 -33.535 1.00 56.00 72 GLY A N 1
ATOM 584 C CA . GLY A 1 72 ? 28.953 -2.784 -33.149 1.00 56.00 72 GLY A CA 1
ATOM 585 C C . GLY A 1 72 ? 29.998 -3.870 -33.437 1.00 56.00 72 GLY A C 1
ATOM 586 O O . GLY A 1 72 ? 31.177 -3.555 -33.592 1.00 56.00 72 GLY A O 1
ATOM 587 N N . GLU A 1 73 ? 29.584 -5.134 -33.508 1.00 50.94 73 GLU A N 1
ATOM 588 C CA . GLU A 1 73 ? 30.414 -6.267 -33.930 1.00 50.94 73 GLU A CA 1
ATOM 589 C C . GLU A 1 73 ? 30.638 -6.277 -35.446 1.00 50.94 73 GLU A C 1
ATOM 591 O O . GLU A 1 73 ? 31.777 -6.407 -35.885 1.00 50.94 73 GLU A O 1
ATOM 596 N N . GLU A 1 74 ? 29.609 -6.000 -36.249 1.00 48.03 74 GLU A N 1
ATOM 597 C CA . GLU A 1 74 ? 29.740 -5.888 -37.712 1.00 48.03 74 GLU A CA 1
ATOM 598 C C . GLU A 1 74 ? 30.686 -4.752 -38.146 1.00 48.03 74 GLU A C 1
ATOM 600 O O . GLU A 1 74 ? 31.453 -4.898 -39.098 1.00 48.03 74 GLU A O 1
ATOM 605 N N . VAL A 1 75 ? 30.702 -3.631 -37.414 1.00 48.06 75 VAL A N 1
ATOM 606 C CA . VAL A 1 75 ? 31.618 -2.506 -37.681 1.00 48.06 75 VAL A CA 1
ATOM 607 C C . VAL A 1 75 ? 33.066 -2.842 -37.303 1.00 48.06 75 VAL A C 1
ATOM 609 O O . VAL A 1 75 ? 33.994 -2.370 -37.961 1.00 48.06 75 VAL A O 1
ATOM 612 N N . ARG A 1 76 ? 33.297 -3.686 -36.286 1.00 51.88 76 ARG A N 1
ATOM 613 C CA . ARG A 1 76 ? 34.656 -4.114 -35.899 1.00 51.88 76 ARG A CA 1
ATOM 614 C C . ARG A 1 76 ? 35.346 -4.912 -37.006 1.00 51.88 76 ARG A C 1
ATOM 616 O O . ARG A 1 76 ? 36.549 -4.739 -37.198 1.00 51.88 76 ARG A O 1
ATOM 623 N N . GLN A 1 77 ? 34.592 -5.688 -37.780 1.00 50.22 77 GLN A N 1
ATOM 624 C CA . GLN A 1 77 ? 35.119 -6.443 -38.919 1.00 50.22 77 GLN A CA 1
ATOM 625 C C . GLN A 1 77 ? 35.553 -5.549 -40.098 1.00 50.22 77 GLN A C 1
ATOM 627 O O . GLN A 1 77 ? 36.425 -5.951 -40.862 1.00 50.22 77 GLN A O 1
ATOM 632 N N . GLN A 1 78 ? 35.024 -4.325 -40.227 1.00 49.03 78 GLN A N 1
ATOM 633 C CA . GLN A 1 78 ? 35.370 -3.405 -41.325 1.00 49.03 78 GLN A CA 1
ATOM 634 C C . GLN A 1 78 ? 36.615 -2.533 -41.052 1.00 49.03 78 GLN A C 1
ATOM 636 O O . GLN A 1 78 ? 37.200 -1.985 -41.982 1.00 49.03 78 GLN A O 1
ATOM 641 N N . VAL A 1 79 ? 37.054 -2.397 -39.794 1.00 50.78 79 VAL A N 1
ATOM 642 C CA . VAL A 1 79 ? 38.105 -1.433 -39.388 1.00 50.78 79 VAL A CA 1
ATOM 643 C C . VAL A 1 79 ? 39.535 -1.990 -39.500 1.00 50.78 79 VAL A C 1
ATOM 645 O O . VAL A 1 79 ? 40.496 -1.229 -39.420 1.00 50.78 79 VAL A O 1
ATOM 648 N N . ILE A 1 80 ? 39.710 -3.292 -39.753 1.00 54.19 80 ILE A N 1
ATOM 649 C CA . ILE A 1 80 ? 41.033 -3.950 -39.807 1.00 54.19 80 ILE A CA 1
ATOM 650 C C . ILE A 1 80 ? 41.931 -3.396 -40.945 1.00 54.19 80 ILE A C 1
ATOM 652 O O . ILE A 1 80 ? 43.143 -3.579 -40.911 1.00 54.19 80 ILE A O 1
ATOM 656 N N . VAL A 1 81 ? 41.378 -2.655 -41.916 1.00 53.19 81 VAL A N 1
ATOM 657 C CA . VAL A 1 81 ? 42.081 -2.266 -43.156 1.00 53.19 81 VAL A CA 1
ATOM 658 C C . VAL A 1 81 ? 42.736 -0.862 -43.130 1.00 53.19 81 VAL A C 1
ATOM 660 O O . VAL A 1 81 ? 43.534 -0.570 -44.015 1.00 53.19 81 VAL A O 1
ATOM 663 N N . ALA A 1 82 ? 42.481 0.024 -42.152 1.00 53.62 82 ALA A N 1
ATOM 664 C CA . ALA A 1 82 ? 42.898 1.441 -42.254 1.00 53.62 82 ALA A CA 1
ATOM 665 C C . ALA A 1 82 ? 43.967 1.912 -41.237 1.00 53.62 82 ALA A C 1
ATOM 667 O O . ALA A 1 82 ? 43.861 1.731 -40.026 1.00 53.62 82 ALA A O 1
ATOM 668 N N . ASP A 1 83 ? 44.980 2.585 -41.782 1.00 53.72 83 ASP A N 1
ATOM 669 C CA . ASP A 1 83 ? 46.320 2.843 -41.250 1.00 53.72 83 ASP A CA 1
ATOM 670 C C . ASP A 1 83 ? 46.418 3.761 -39.999 1.00 53.72 83 ASP A C 1
ATOM 672 O O . ASP A 1 83 ? 45.561 4.596 -39.690 1.00 53.72 83 ASP A O 1
ATOM 676 N N . LYS A 1 84 ? 47.523 3.626 -39.262 1.00 60.78 84 LYS A N 1
ATOM 677 C CA . LYS A 1 84 ? 47.725 3.948 -37.828 1.00 60.78 84 LYS A CA 1
ATOM 678 C C . LYS A 1 84 ? 47.344 5.367 -37.340 1.00 60.78 84 LYS A C 1
ATOM 680 O O . LYS A 1 84 ? 46.926 5.507 -36.190 1.00 60.78 84 LYS A O 1
ATOM 685 N N . LYS A 1 85 ? 47.442 6.417 -38.172 1.00 56.59 85 LYS A N 1
ATOM 686 C CA . LYS A 1 85 ? 47.014 7.801 -37.825 1.00 56.59 85 LYS A CA 1
ATOM 687 C C . LYS A 1 85 ? 45.507 8.012 -37.980 1.00 56.59 85 LYS A C 1
ATOM 689 O O . LYS A 1 85 ? 44.882 8.694 -37.167 1.00 56.59 85 LYS A O 1
ATOM 694 N N . MET A 1 86 ? 44.910 7.380 -38.989 1.00 59.72 86 MET A N 1
ATOM 695 C CA . MET A 1 86 ? 43.460 7.365 -39.171 1.00 59.72 86 MET A CA 1
ATOM 696 C C . MET A 1 86 ? 42.804 6.637 -37.992 1.00 59.72 86 MET A C 1
ATOM 698 O O . MET A 1 86 ? 41.798 7.102 -37.467 1.00 59.72 86 MET A O 1
ATOM 702 N N . ALA A 1 87 ? 43.448 5.590 -37.467 1.00 59.69 87 ALA A N 1
ATOM 703 C CA . ALA A 1 87 ? 42.998 4.871 -36.275 1.00 59.69 87 ALA A CA 1
ATOM 704 C C . ALA A 1 87 ? 42.975 5.715 -34.975 1.00 59.69 87 ALA A C 1
ATOM 706 O O . ALA A 1 87 ? 42.211 5.406 -34.058 1.00 59.69 87 ALA A O 1
ATOM 707 N N . GLU A 1 88 ? 43.787 6.772 -34.840 1.00 60.94 88 GLU A N 1
ATOM 708 C CA . GLU A 1 88 ? 43.743 7.685 -33.680 1.00 60.94 88 GLU A CA 1
ATOM 709 C C . GLU A 1 88 ? 42.619 8.718 -33.785 1.00 60.94 88 GLU A C 1
ATOM 711 O O . GLU A 1 88 ? 41.877 8.922 -32.818 1.00 60.94 88 GLU A O 1
ATOM 716 N N . LEU A 1 89 ? 42.423 9.302 -34.970 1.00 61.47 89 LEU A N 1
ATOM 717 C CA . LEU A 1 89 ? 41.289 10.187 -35.245 1.00 61.47 89 LEU A CA 1
ATOM 718 C C . LEU A 1 89 ? 39.964 9.427 -35.153 1.00 61.47 89 LEU A C 1
ATOM 720 O O . LEU A 1 89 ? 39.051 9.876 -34.467 1.00 61.47 89 LEU A O 1
ATOM 724 N N . VAL A 1 90 ? 39.888 8.225 -35.728 1.00 65.94 90 VAL A N 1
ATOM 725 C CA . VAL A 1 90 ? 38.718 7.344 -35.622 1.00 65.94 90 VAL A CA 1
ATOM 726 C C . VAL A 1 90 ? 38.466 6.949 -34.166 1.00 65.94 90 VAL A C 1
ATOM 728 O O . VAL A 1 90 ? 37.326 7.032 -33.722 1.00 65.94 90 VAL A O 1
ATOM 731 N N . ARG A 1 91 ? 39.491 6.622 -33.361 1.00 63.03 91 ARG A N 1
ATOM 732 C CA . ARG A 1 91 ? 39.299 6.374 -31.914 1.00 63.03 91 ARG A CA 1
ATOM 733 C C . ARG A 1 91 ? 38.741 7.589 -31.181 1.00 63.03 91 ARG A C 1
ATOM 735 O O . ARG A 1 91 ? 37.882 7.428 -30.318 1.00 63.03 91 ARG A O 1
ATOM 742 N N . SER A 1 92 ? 39.218 8.786 -31.505 1.00 60.97 92 SER A N 1
ATOM 743 C CA . SER A 1 92 ? 38.749 10.040 -30.904 1.00 60.97 92 SER A CA 1
ATOM 744 C C . SER A 1 92 ? 37.298 10.337 -31.290 1.00 60.97 92 SER A C 1
ATOM 746 O O . SER A 1 92 ? 36.467 10.582 -30.419 1.00 60.97 92 SER A O 1
ATOM 748 N N . VAL A 1 93 ? 36.972 10.222 -32.579 1.00 60.66 93 VAL A N 1
ATOM 749 C CA . VAL A 1 93 ? 35.630 10.453 -33.133 1.00 60.66 93 VAL A CA 1
ATOM 750 C C . VAL A 1 93 ? 34.635 9.415 -32.617 1.00 60.66 93 VAL A C 1
ATOM 752 O O . VAL A 1 93 ? 33.556 9.786 -32.167 1.00 60.66 93 VAL A O 1
ATOM 755 N N . VAL A 1 94 ? 35.003 8.130 -32.581 1.00 65.12 94 VAL A N 1
ATOM 756 C CA . VAL A 1 94 ? 34.171 7.064 -32.000 1.00 65.12 94 VAL A CA 1
ATOM 757 C C . VAL A 1 94 ? 33.963 7.290 -30.502 1.00 65.12 94 VAL A C 1
ATOM 759 O O . VAL A 1 94 ? 32.855 7.100 -30.016 1.00 65.12 94 VAL A O 1
ATOM 762 N N . ARG A 1 95 ? 34.974 7.753 -29.752 1.00 60.78 95 ARG A N 1
ATOM 763 C CA . ARG A 1 95 ? 34.818 8.081 -28.321 1.00 60.78 95 ARG A CA 1
ATOM 764 C C . ARG A 1 95 ? 33.886 9.267 -28.081 1.00 60.78 95 ARG A C 1
ATOM 766 O O . ARG A 1 95 ? 33.078 9.203 -27.158 1.00 60.78 95 ARG A O 1
ATOM 773 N N . VAL A 1 96 ? 33.988 10.332 -28.878 1.00 58.09 96 VAL A N 1
ATOM 774 C CA . VAL A 1 96 ? 33.106 11.507 -28.765 1.00 58.09 96 VAL A CA 1
ATOM 775 C C . VAL A 1 96 ? 31.679 11.141 -29.172 1.00 58.09 96 VAL A C 1
ATOM 777 O O . VAL A 1 96 ? 30.753 11.411 -28.408 1.00 58.09 96 VAL A O 1
ATOM 780 N N . LYS A 1 97 ? 31.510 10.425 -30.291 1.00 61.56 97 LYS A N 1
ATOM 781 C CA . LYS A 1 97 ? 30.210 9.933 -30.764 1.00 61.56 97 LYS A CA 1
ATOM 782 C C . LYS A 1 97 ? 29.566 8.982 -29.753 1.00 61.56 97 LYS A C 1
ATOM 784 O O . LYS A 1 97 ? 28.411 9.177 -29.393 1.00 61.56 97 LYS A O 1
ATOM 789 N N . ASN A 1 98 ? 30.337 8.053 -29.181 1.00 58.75 98 ASN A N 1
ATOM 790 C CA . ASN A 1 98 ? 29.858 7.185 -28.105 1.00 58.75 98 ASN A CA 1
ATOM 791 C C . ASN A 1 98 ? 29.496 7.976 -26.843 1.00 58.75 98 ASN A C 1
ATOM 793 O O . ASN A 1 98 ? 28.504 7.648 -26.215 1.00 58.75 98 ASN A O 1
ATOM 797 N N . ARG A 1 99 ? 30.233 9.024 -26.448 1.00 57.94 99 ARG A N 1
ATOM 798 C CA . ARG A 1 99 ? 29.871 9.844 -25.271 1.00 57.94 99 ARG A CA 1
ATOM 799 C C . ARG A 1 99 ? 28.590 10.648 -25.474 1.00 57.94 99 ARG A C 1
ATOM 801 O O . ARG A 1 99 ? 27.833 10.842 -24.526 1.00 57.94 99 ARG A O 1
ATOM 808 N N . GLU A 1 100 ? 28.367 11.169 -26.671 1.00 63.50 100 GLU A N 1
ATOM 809 C CA . GLU A 1 100 ? 27.156 11.924 -26.988 1.00 63.50 100 GLU A CA 1
ATOM 810 C C . GLU A 1 100 ? 25.939 11.006 -27.129 1.00 63.50 100 GLU A C 1
ATOM 812 O O . GLU A 1 100 ? 24.887 11.289 -26.555 1.00 63.50 100 GLU A O 1
ATOM 817 N N . GLU A 1 101 ? 26.106 9.846 -27.765 1.00 58.00 101 GLU A N 1
ATOM 818 C CA . GLU A 1 101 ? 25.088 8.797 -27.781 1.00 58.00 101 GLU A CA 1
ATOM 819 C C . GLU A 1 101 ? 24.804 8.250 -26.379 1.00 58.00 101 GLU A C 1
ATOM 821 O O . GLU A 1 101 ? 23.638 8.097 -26.028 1.00 58.00 101 GLU A O 1
ATOM 826 N N . VAL A 1 102 ? 25.824 8.030 -25.541 1.00 57.12 102 VAL A N 1
ATOM 827 C CA . VAL A 1 102 ? 25.650 7.611 -24.140 1.00 57.12 102 VAL A CA 1
ATOM 828 C C . VAL A 1 102 ? 24.857 8.655 -23.364 1.00 57.12 102 VAL A C 1
ATOM 830 O O . VAL A 1 102 ? 23.894 8.276 -22.713 1.00 57.12 102 VAL A O 1
ATOM 833 N N . ARG A 1 103 ? 25.156 9.954 -23.495 1.00 66.44 103 ARG A N 1
ATOM 834 C CA . ARG A 1 103 ? 24.371 11.016 -22.835 1.00 66.44 103 ARG A CA 1
ATOM 835 C C . ARG A 1 103 ? 22.922 11.072 -23.322 1.00 66.44 103 ARG A C 1
ATOM 837 O O . ARG A 1 103 ? 22.006 11.268 -22.527 1.00 66.44 103 ARG A O 1
ATOM 844 N N . LYS A 1 104 ? 22.690 10.866 -24.620 1.00 67.00 104 LYS A N 1
ATOM 845 C CA . LYS A 1 104 ? 21.338 10.830 -25.196 1.00 67.00 104 LYS A CA 1
ATOM 846 C C . LYS A 1 104 ? 20.561 9.599 -24.722 1.00 67.00 104 LYS A C 1
ATOM 848 O O . LYS A 1 104 ? 19.381 9.701 -24.396 1.00 67.00 104 LYS A O 1
ATOM 853 N N . VAL A 1 105 ? 21.228 8.450 -24.634 1.00 61.31 105 VAL A N 1
ATOM 854 C CA . VAL A 1 105 ? 20.676 7.211 -24.073 1.00 61.31 105 VAL A CA 1
ATOM 855 C C . VAL A 1 105 ? 20.407 7.369 -22.579 1.00 61.31 105 VAL A C 1
ATOM 857 O O . VAL A 1 105 ? 19.344 6.967 -22.131 1.00 61.31 105 VAL A O 1
ATOM 860 N N . GLU A 1 106 ? 21.299 7.998 -21.822 1.00 60.00 106 GLU A N 1
ATOM 861 C CA . GLU A 1 106 ? 21.154 8.249 -20.386 1.00 60.00 106 GLU A CA 1
ATOM 862 C C . GLU A 1 106 ? 19.951 9.158 -20.092 1.00 60.00 106 GLU A C 1
ATOM 864 O O . GLU A 1 106 ? 19.120 8.824 -19.248 1.00 60.00 106 GLU A O 1
ATOM 869 N N . GLY A 1 107 ? 19.761 10.226 -20.876 1.00 70.69 107 GLY A N 1
ATOM 870 C CA . GLY A 1 107 ? 18.559 11.064 -20.804 1.00 70.69 107 GLY A CA 1
ATOM 871 C C . GLY A 1 107 ? 17.270 10.301 -21.147 1.00 70.69 107 GLY A C 1
ATOM 872 O O . GLY A 1 107 ? 16.265 10.428 -20.446 1.00 70.69 107 GLY A O 1
ATOM 873 N N . LEU A 1 108 ? 17.293 9.451 -22.182 1.00 67.81 108 LEU A N 1
ATOM 874 C CA . LEU A 1 108 ? 16.149 8.601 -22.542 1.00 67.81 108 LEU A CA 1
ATOM 875 C C . LEU A 1 108 ? 15.839 7.553 -21.465 1.00 67.81 108 LEU A C 1
ATOM 877 O O . LEU A 1 108 ? 14.668 7.326 -21.164 1.00 67.81 108 LEU A O 1
ATOM 881 N N . VAL A 1 109 ? 16.865 6.952 -20.857 1.00 66.44 109 VAL A N 1
ATOM 882 C CA . VAL A 1 109 ? 16.732 6.004 -19.742 1.00 66.44 109 VAL A CA 1
ATOM 883 C C . VAL A 1 109 ? 16.152 6.707 -18.522 1.00 66.44 109 VAL A C 1
ATOM 885 O O . VAL A 1 109 ? 15.254 6.160 -17.894 1.00 66.44 109 VAL A O 1
ATOM 888 N N . GLN A 1 110 ? 16.572 7.934 -18.210 1.00 69.44 110 GLN A N 1
ATOM 889 C CA . GLN A 1 110 ? 16.028 8.687 -17.080 1.00 69.44 110 GLN A CA 1
ATOM 890 C C . GLN A 1 110 ? 14.536 9.012 -17.267 1.00 69.44 110 GLN A C 1
ATOM 892 O O . GLN A 1 110 ? 13.733 8.815 -16.350 1.00 69.44 110 GLN A O 1
ATOM 897 N N . VAL A 1 111 ? 14.138 9.457 -18.465 1.00 72.44 111 VAL A N 1
ATOM 898 C CA . VAL A 1 111 ? 12.724 9.708 -18.802 1.00 72.44 111 VAL A CA 1
ATOM 899 C C . VAL A 1 111 ? 11.921 8.404 -18.786 1.00 72.44 111 VAL A C 1
ATOM 901 O O . VAL A 1 111 ? 10.808 8.363 -18.253 1.00 72.44 111 VAL A O 1
ATOM 904 N N . ALA A 1 112 ? 12.488 7.315 -19.312 1.00 69.19 112 ALA A N 1
ATOM 905 C CA . ALA A 1 112 ? 11.843 6.011 -19.313 1.00 69.19 112 ALA A CA 1
ATOM 906 C C . ALA A 1 112 ? 11.660 5.454 -17.896 1.00 69.19 112 ALA A C 1
ATOM 908 O O . ALA A 1 112 ? 10.560 5.018 -17.557 1.00 69.19 112 ALA A O 1
ATOM 909 N N . LEU A 1 113 ? 12.689 5.549 -17.053 1.00 72.62 113 LEU A N 1
ATOM 910 C CA . LEU A 1 113 ? 12.682 5.103 -15.664 1.00 72.62 113 LEU A CA 1
ATOM 911 C C . LEU A 1 113 ? 11.649 5.874 -14.840 1.00 72.62 113 LEU A C 1
ATOM 913 O O . LEU A 1 113 ? 10.903 5.270 -14.074 1.00 72.62 113 LEU A O 1
ATOM 917 N N . LYS A 1 114 ? 11.521 7.188 -15.055 1.00 77.75 114 LYS A N 1
ATOM 918 C CA . LYS A 1 114 ? 10.475 7.993 -14.408 1.00 77.75 114 LYS A CA 1
ATOM 919 C C . LYS A 1 114 ? 9.068 7.507 -14.782 1.00 77.75 114 LYS A C 1
ATOM 921 O O . LYS A 1 114 ? 8.199 7.426 -13.920 1.00 77.75 114 LYS A O 1
ATOM 926 N N . GLY A 1 115 ? 8.856 7.119 -16.042 1.00 76.81 115 GLY A N 1
ATOM 927 C CA . GLY A 1 115 ? 7.604 6.503 -16.490 1.00 76.81 115 GLY A CA 1
ATOM 928 C C . GLY A 1 115 ? 7.364 5.102 -15.913 1.00 76.81 115 GLY A C 1
ATOM 929 O O . GLY A 1 115 ? 6.234 4.780 -15.563 1.00 76.81 115 GLY A O 1
ATOM 930 N N . VAL A 1 116 ? 8.416 4.286 -15.781 1.00 78.19 116 VAL A N 1
ATOM 931 C CA . VAL A 1 116 ? 8.369 2.943 -15.165 1.00 78.19 116 VAL A CA 1
ATOM 932 C C . VAL A 1 116 ? 8.009 3.019 -13.684 1.00 78.19 116 VAL A C 1
ATOM 934 O O . VAL A 1 116 ? 7.250 2.189 -13.199 1.00 78.19 116 VAL A O 1
ATOM 937 N N . MET A 1 117 ? 8.520 4.022 -12.971 1.00 78.56 117 MET A N 1
ATOM 938 C CA . MET A 1 117 ? 8.288 4.189 -11.535 1.00 78.56 117 MET A CA 1
ATOM 939 C C . MET A 1 117 ? 6.897 4.747 -11.205 1.00 78.56 117 MET A C 1
ATOM 941 O O . MET A 1 117 ? 6.390 4.502 -10.114 1.00 78.56 117 MET A O 1
ATOM 945 N N . ALA A 1 118 ? 6.244 5.445 -12.140 1.00 83.44 118 ALA A N 1
ATOM 946 C CA . ALA A 1 118 ? 4.966 6.114 -11.890 1.00 83.44 118 ALA A CA 1
ATOM 947 C C . ALA A 1 118 ? 3.813 5.153 -11.533 1.00 83.44 118 ALA A C 1
ATOM 949 O O . ALA A 1 118 ? 2.955 5.495 -10.721 1.00 83.44 118 ALA A O 1
ATOM 950 N N . GLY A 1 119 ? 3.769 3.963 -12.140 1.00 85.38 119 GLY A N 1
ATOM 951 C CA . GLY A 1 119 ? 2.760 2.938 -11.850 1.00 85.38 119 GLY A CA 1
ATOM 952 C C . GLY A 1 119 ? 2.925 2.322 -10.455 1.00 85.38 119 GLY A C 1
ATOM 953 O O . GLY A 1 119 ? 2.027 2.467 -9.623 1.00 85.38 119 GLY A O 1
ATOM 954 N N . PRO A 1 120 ? 4.088 1.718 -10.147 1.00 83.06 120 PRO A N 1
ATOM 955 C CA . PRO A 1 120 ? 4.414 1.215 -8.813 1.00 83.06 120 PRO A CA 1
ATOM 956 C C . PRO A 1 120 ? 4.267 2.264 -7.703 1.00 83.06 120 PRO A C 1
ATOM 958 O O . PRO A 1 120 ? 3.786 1.943 -6.621 1.00 83.06 120 PRO A O 1
ATOM 961 N N . GLU A 1 121 ? 4.611 3.531 -7.960 1.00 86.12 121 GLU A N 1
ATOM 962 C CA . GLU A 1 121 ? 4.419 4.617 -6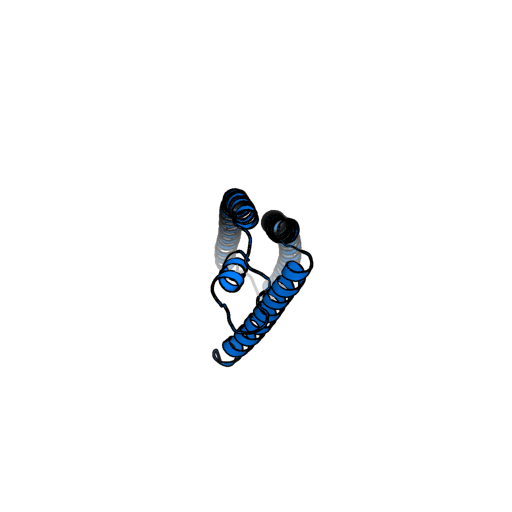.992 1.00 86.12 121 GLU A CA 1
ATOM 963 C C . GLU A 1 121 ? 2.933 4.823 -6.647 1.00 86.12 121 GLU A C 1
ATOM 965 O O . GLU A 1 121 ? 2.583 4.995 -5.477 1.00 86.12 121 GLU A O 1
ATOM 970 N N . LYS A 1 122 ? 2.037 4.765 -7.641 1.00 89.19 122 LYS A N 1
ATOM 971 C CA . LYS A 1 122 ? 0.583 4.846 -7.415 1.00 89.19 122 LYS A CA 1
ATOM 972 C C . LYS A 1 122 ? 0.066 3.650 -6.625 1.00 89.19 122 LYS A C 1
ATOM 974 O O . LYS A 1 122 ? -0.737 3.839 -5.714 1.00 89.19 122 LYS A O 1
ATOM 979 N N . VAL A 1 123 ? 0.544 2.446 -6.941 1.00 91.00 123 VAL A N 1
ATOM 980 C CA . VAL A 1 123 ? 0.196 1.226 -6.199 1.00 91.00 123 VAL A CA 1
ATOM 981 C C . VAL A 1 123 ? 0.652 1.344 -4.748 1.00 91.00 123 VAL A C 1
ATOM 983 O O . VAL A 1 123 ? -0.136 1.091 -3.844 1.00 91.00 123 VAL A O 1
ATOM 986 N N . MET A 1 124 ? 1.874 1.817 -4.500 1.00 89.00 124 MET A N 1
ATOM 987 C CA . MET A 1 124 ? 2.384 1.985 -3.139 1.00 89.00 124 MET A CA 1
ATOM 988 C C . MET A 1 124 ? 1.570 3.014 -2.346 1.00 89.00 124 MET A C 1
ATOM 990 O O . MET A 1 124 ? 1.185 2.742 -1.210 1.00 89.00 124 MET A O 1
ATOM 994 N N . LYS A 1 125 ? 1.190 4.138 -2.970 1.00 91.44 125 LYS A N 1
A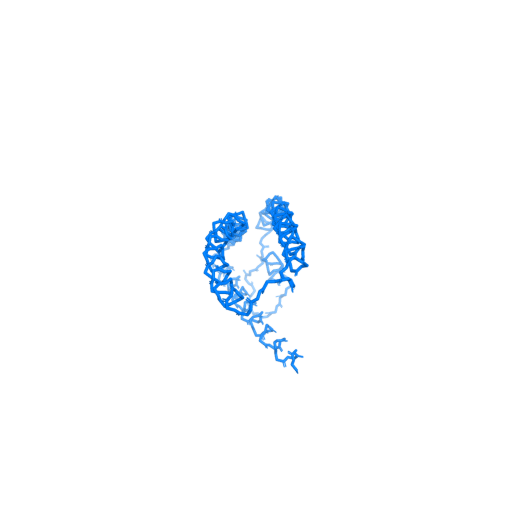TOM 995 C CA . LYS A 1 125 ? 0.256 5.103 -2.365 1.00 91.44 125 LYS A CA 1
ATOM 996 C C . LYS A 1 125 ? -1.102 4.467 -2.055 1.00 91.44 125 LYS A C 1
ATOM 998 O O . LYS A 1 125 ? -1.645 4.703 -0.980 1.00 91.44 125 LYS A O 1
ATOM 1003 N N . ALA A 1 126 ? -1.644 3.643 -2.953 1.00 90.94 126 ALA A N 1
ATOM 1004 C CA . ALA A 1 126 ? -2.903 2.935 -2.722 1.00 90.94 126 ALA A CA 1
ATOM 1005 C C . ALA A 1 126 ? -2.799 1.944 -1.548 1.00 90.94 126 ALA A C 1
ATOM 1007 O O . ALA A 1 126 ? -3.688 1.920 -0.696 1.00 90.94 126 ALA A O 1
ATOM 1008 N N . VAL A 1 127 ? -1.695 1.195 -1.451 1.00 92.44 127 VAL A N 1
ATOM 1009 C CA . VAL A 1 127 ? -1.397 0.309 -0.313 1.00 92.44 127 VAL A CA 1
ATOM 1010 C C . VAL A 1 127 ? -1.332 1.104 0.992 1.00 92.44 127 VAL A C 1
ATOM 1012 O O . VAL A 1 127 ? -1.964 0.718 1.976 1.00 92.44 127 VAL A O 1
ATOM 1015 N N . ASP A 1 128 ? -0.619 2.230 1.021 1.00 92.75 128 ASP A N 1
ATOM 1016 C CA . ASP A 1 128 ? -0.513 3.064 2.223 1.00 92.75 128 ASP A CA 1
ATOM 1017 C C . ASP A 1 128 ? -1.872 3.643 2.631 1.00 92.75 128 ASP A C 1
ATOM 1019 O O . ASP A 1 128 ? -2.251 3.595 3.807 1.00 92.75 128 ASP A O 1
ATOM 1023 N N . CYS A 1 129 ? -2.670 4.097 1.662 1.00 91.81 129 CYS A N 1
ATOM 1024 C CA . CYS A 1 129 ? -4.048 4.508 1.901 1.00 91.81 129 CYS A CA 1
ATOM 1025 C C . CYS A 1 129 ? -4.907 3.365 2.468 1.00 91.81 129 CYS A C 1
ATOM 1027 O O . CYS A 1 129 ? -5.698 3.608 3.382 1.00 91.81 129 CYS A O 1
ATOM 1029 N N . LEU A 1 130 ? -4.757 2.127 1.983 1.00 92.56 130 LEU A N 1
ATOM 1030 C CA . LEU A 1 130 ? -5.466 0.964 2.530 1.00 92.56 130 LEU A CA 1
ATOM 1031 C C . LEU A 1 130 ? -5.030 0.642 3.958 1.00 92.56 130 LEU A C 1
ATOM 1033 O O . LEU A 1 130 ? -5.885 0.386 4.811 1.00 92.56 130 LEU A O 1
ATOM 1037 N N . ARG A 1 131 ? -3.731 0.723 4.262 1.00 91.12 131 ARG A N 1
ATOM 1038 C CA . ARG A 1 131 ? -3.212 0.536 5.626 1.00 91.12 131 ARG A CA 1
ATOM 1039 C C . ARG A 1 131 ? -3.803 1.568 6.582 1.00 91.12 131 ARG A C 1
ATOM 1041 O O . ARG A 1 131 ? -4.289 1.193 7.648 1.00 91.12 131 ARG A O 1
ATOM 1048 N N . LEU A 1 132 ? -3.832 2.843 6.193 1.00 91.19 132 LEU A N 1
ATOM 1049 C CA . LEU A 1 132 ? -4.419 3.915 7.004 1.00 91.19 132 LEU A CA 1
ATOM 1050 C C . LEU A 1 132 ? -5.936 3.761 7.157 1.00 91.19 132 LEU A C 1
ATOM 1052 O O . LEU A 1 132 ? -6.461 3.941 8.254 1.00 91.19 132 LEU A O 1
ATOM 1056 N N . ARG A 1 133 ? -6.645 3.373 6.091 1.00 92.81 133 ARG A N 1
ATOM 1057 C CA . ARG A 1 133 ? -8.091 3.101 6.133 1.00 92.81 133 ARG A CA 1
ATOM 1058 C C . ARG A 1 133 ? -8.415 1.939 7.072 1.00 92.81 133 ARG A C 1
ATOM 1060 O O . ARG A 1 133 ? -9.363 2.036 7.846 1.00 92.81 133 ARG A O 1
ATOM 1067 N N . THR A 1 134 ? -7.605 0.882 7.039 1.00 92.44 134 THR A N 1
ATOM 1068 C CA . THR A 1 134 ? -7.710 -0.271 7.944 1.00 92.44 134 THR A CA 1
ATOM 1069 C C . THR A 1 134 ? -7.516 0.156 9.390 1.00 92.44 134 THR A C 1
ATOM 1071 O O . THR A 1 134 ? -8.351 -0.149 10.237 1.00 92.44 134 THR A O 1
ATOM 1074 N N . LEU A 1 135 ? -6.450 0.913 9.663 1.00 91.12 135 LEU A N 1
ATOM 1075 C CA . LEU A 1 135 ? -6.143 1.389 11.007 1.00 91.12 135 LEU A CA 1
ATOM 1076 C C . LEU A 1 135 ? -7.259 2.290 11.545 1.00 91.12 135 LEU A C 1
ATOM 1078 O O . LEU A 1 135 ? -7.755 2.062 12.643 1.00 91.12 135 LEU A O 1
ATOM 1082 N N . LYS A 1 136 ? -7.710 3.259 10.742 1.00 92.06 136 LYS A N 1
ATOM 1083 C CA . LYS A 1 136 ? -8.818 4.154 11.092 1.00 92.06 136 LYS A CA 1
ATOM 1084 C C . LYS A 1 136 ? -10.114 3.385 11.349 1.00 92.06 136 LYS A C 1
ATOM 1086 O O . LYS A 1 136 ? -10.827 3.704 12.292 1.00 92.06 136 LYS A O 1
ATOM 1091 N N . GLY A 1 137 ? -10.418 2.382 10.526 1.00 91.44 137 GLY A N 1
ATOM 1092 C CA . GLY A 1 137 ? -11.609 1.554 10.692 1.00 91.44 137 GLY A CA 1
ATOM 1093 C C . GLY A 1 137 ? -11.580 0.738 11.984 1.00 91.44 137 GLY A C 1
ATOM 1094 O O . GLY A 1 137 ? -12.573 0.718 12.699 1.00 91.44 137 GLY A O 1
ATOM 1095 N N . VAL A 1 138 ? -10.441 0.118 12.316 1.00 90.62 138 VAL A N 1
ATOM 1096 C CA . VAL A 1 138 ? -10.287 -0.635 13.572 1.00 90.62 138 VAL A CA 1
ATOM 1097 C C . VAL A 1 138 ? -10.398 0.303 14.775 1.00 90.62 138 VAL A C 1
ATOM 1099 O O . VAL A 1 138 ? -11.204 0.047 15.662 1.00 90.62 138 VAL A O 1
ATOM 1102 N N . LEU A 1 139 ? -9.678 1.429 14.775 1.00 89.75 139 LEU A N 1
ATOM 1103 C CA . LEU A 1 139 ? -9.742 2.418 15.859 1.00 89.75 139 LEU A CA 1
ATOM 1104 C C . LEU A 1 139 ? -11.143 3.029 16.035 1.00 89.75 139 LEU A C 1
ATOM 1106 O O . LEU A 1 139 ? -11.508 3.393 17.143 1.00 89.75 139 LEU A O 1
ATOM 1110 N N . GLY A 1 140 ? -11.944 3.121 14.968 1.00 90.19 140 GLY A N 1
ATOM 1111 C CA . GLY A 1 140 ? -13.327 3.606 15.041 1.00 90.19 140 GLY A CA 1
ATOM 1112 C C . GLY A 1 140 ? -14.323 2.618 15.661 1.00 90.19 140 GLY A C 1
ATOM 1113 O O . GLY A 1 140 ? -15.436 3.015 15.996 1.00 90.19 140 GLY A O 1
ATOM 1114 N N . VAL A 1 141 ? -13.954 1.341 15.798 1.00 88.69 141 VAL A N 1
ATOM 1115 C CA . VAL A 1 141 ? -14.787 0.311 16.447 1.00 88.69 141 VAL A CA 1
ATOM 1116 C C . VAL A 1 141 ? -14.390 0.108 17.913 1.00 88.69 141 VAL A C 1
ATOM 1118 O O . VAL A 1 141 ? -15.222 -0.281 18.734 1.00 88.69 141 VAL A O 1
ATOM 1121 N N . LEU A 1 142 ? -13.126 0.357 18.244 1.00 87.06 142 LEU A N 1
ATOM 1122 C CA . LEU A 1 142 ? -12.570 0.172 19.580 1.00 87.06 142 LEU A CA 1
ATOM 1123 C C . LEU A 1 142 ? -12.931 1.333 20.522 1.00 87.06 142 LEU A C 1
ATOM 1125 O O . LEU A 1 142 ? -13.103 2.475 20.099 1.00 87.06 142 LEU A O 1
ATOM 1129 N N . SER A 1 143 ? -13.027 1.042 21.820 1.00 86.62 143 SER A N 1
ATOM 1130 C CA . SER A 1 143 ? -13.120 2.075 22.857 1.00 86.62 143 SER A CA 1
ATOM 1131 C C . SER A 1 143 ? -11.783 2.824 23.008 1.00 86.62 143 SER A C 1
ATOM 1133 O O . SER A 1 143 ? -10.737 2.296 22.622 1.00 86.62 143 SER A O 1
ATOM 1135 N N . PRO A 1 144 ? -11.756 4.032 23.606 1.00 86.25 144 PRO A N 1
ATOM 1136 C CA . PRO A 1 144 ? -10.511 4.783 23.794 1.00 86.25 144 PRO A CA 1
ATOM 1137 C C . PRO A 1 144 ? -9.410 3.996 24.520 1.00 86.25 144 PRO A C 1
ATOM 1139 O O . PRO A 1 144 ? 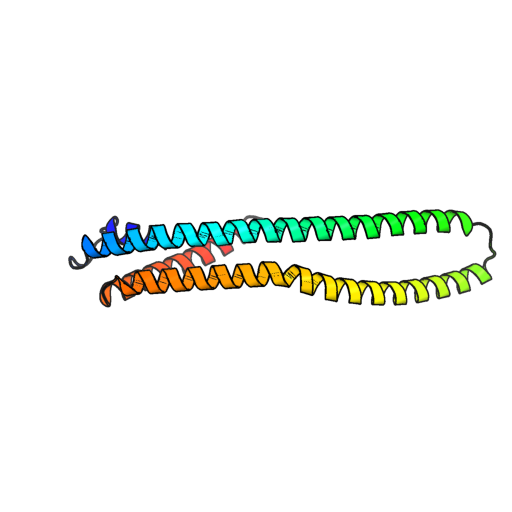-8.245 4.094 24.143 1.00 86.25 144 PRO A O 1
ATOM 1142 N N . LEU A 1 145 ? -9.773 3.167 25.507 1.00 84.12 145 LEU A N 1
ATOM 1143 C CA . LEU A 1 145 ? -8.824 2.321 26.236 1.00 84.12 145 LEU A CA 1
ATOM 1144 C C . LEU A 1 145 ? -8.282 1.182 25.350 1.00 84.12 145 LEU A C 1
ATOM 1146 O O . LEU A 1 145 ? -7.071 0.996 25.256 1.00 84.12 145 LEU A O 1
ATOM 1150 N N . GLN A 1 146 ? -9.168 0.505 24.609 1.00 84.19 146 GLN A N 1
ATOM 1151 C CA . GLN A 1 146 ? -8.808 -0.536 23.634 1.00 84.19 146 GLN A CA 1
ATOM 1152 C C . GLN A 1 146 ? -7.886 -0.009 22.529 1.00 84.19 146 GLN A C 1
ATOM 1154 O O . GLN A 1 146 ? -6.980 -0.709 22.080 1.00 84.19 146 GLN A O 1
ATOM 1159 N N . CYS A 1 147 ? -8.107 1.228 22.079 1.00 87.38 147 CYS A N 1
ATOM 1160 C CA . CYS A 1 147 ? -7.265 1.885 21.085 1.00 87.38 147 CYS A CA 1
ATOM 1161 C C . CYS A 1 147 ? -5.820 2.027 21.570 1.00 87.38 147 CYS A C 1
ATOM 1163 O O . CYS A 1 147 ? -4.896 1.764 20.801 1.00 87.38 147 CYS A O 1
ATOM 1165 N N . VAL A 1 148 ? -5.616 2.421 22.830 1.00 89.19 148 VAL A N 1
ATOM 1166 C CA . VAL A 1 148 ? -4.274 2.572 23.408 1.00 89.19 148 VAL A CA 1
ATOM 1167 C C . VAL A 1 148 ? -3.571 1.217 23.482 1.00 89.19 148 VAL A C 1
ATOM 1169 O O . VAL A 1 148 ? -2.456 1.090 22.980 1.00 89.19 148 VAL A O 1
ATOM 1172 N N . GLU A 1 149 ? -4.235 0.187 24.009 1.00 85.31 149 GLU A N 1
ATOM 1173 C CA . GLU A 1 149 ? -3.679 -1.173 24.080 1.00 85.31 149 GLU A CA 1
ATOM 1174 C C . GLU A 1 149 ? -3.341 -1.733 22.691 1.00 85.31 149 GLU A C 1
ATOM 1176 O O . GLU A 1 149 ? -2.272 -2.308 22.472 1.00 85.31 149 GLU A O 1
ATOM 1181 N N . PHE A 1 150 ? -4.216 -1.497 21.713 1.00 86.50 150 PHE A N 1
ATOM 1182 C CA . PHE A 1 150 ? -3.996 -1.913 20.334 1.00 86.50 150 PHE A CA 1
ATOM 1183 C C . PHE A 1 150 ? -2.792 -1.206 19.697 1.00 86.50 150 PHE A C 1
ATOM 1185 O O . PHE A 1 150 ? -1.976 -1.850 19.032 1.00 86.50 150 PHE A O 1
ATOM 1192 N N . LEU A 1 151 ? -2.639 0.104 19.915 1.00 90.19 151 LEU A N 1
ATOM 1193 C CA . LEU A 1 151 ? -1.498 0.873 19.411 1.00 90.19 151 LEU A CA 1
ATOM 1194 C C . LEU A 1 151 ? -0.182 0.456 20.079 1.00 90.19 151 LEU A C 1
ATOM 1196 O O . LEU A 1 151 ? 0.834 0.356 19.387 1.00 90.19 151 LEU A O 1
ATOM 1200 N N . ILE A 1 152 ? -0.204 0.143 21.379 1.00 88.62 152 ILE A N 1
ATOM 1201 C CA . ILE A 1 152 ? 0.943 -0.435 22.093 1.00 88.62 152 ILE A CA 1
ATOM 1202 C C . ILE A 1 152 ? 1.337 -1.767 21.446 1.00 88.62 152 ILE A C 1
ATOM 1204 O O . ILE A 1 152 ? 2.499 -1.950 21.080 1.00 88.62 152 ILE A O 1
ATOM 1208 N N . GLY A 1 153 ? 0.371 -2.658 21.202 1.00 86.75 153 GLY A N 1
ATOM 1209 C CA . GLY A 1 153 ? 0.613 -3.931 20.519 1.00 86.75 153 GLY A CA 1
ATOM 1210 C C . GLY A 1 153 ? 1.215 -3.761 19.117 1.00 86.75 153 GLY A C 1
ATOM 1211 O O . GLY A 1 153 ? 2.151 -4.478 18.751 1.00 86.75 153 GLY A O 1
ATOM 1212 N N . ILE A 1 154 ? 0.741 -2.780 18.335 1.00 88.31 154 ILE A N 1
ATOM 1213 C CA . ILE A 1 154 ? 1.323 -2.448 17.022 1.00 88.31 154 ILE A CA 1
ATOM 1214 C C . ILE A 1 154 ? 2.768 -1.963 17.178 1.00 88.31 154 ILE A C 1
ATOM 1216 O O . ILE A 1 154 ? 3.641 -2.420 16.436 1.00 88.31 154 ILE A O 1
ATOM 1220 N N . GLY A 1 155 ? 3.029 -1.052 18.118 1.00 89.19 155 GLY A N 1
ATOM 1221 C CA . GLY A 1 155 ? 4.361 -0.503 18.371 1.00 89.19 155 GLY A CA 1
ATOM 1222 C C . GLY A 1 155 ? 5.360 -1.583 18.784 1.00 89.19 155 GLY A C 1
ATOM 1223 O O . GLY A 1 155 ? 6.438 -1.688 18.194 1.00 89.19 155 GLY A O 1
ATOM 1224 N N . MET A 1 156 ? 4.970 -2.457 19.715 1.00 88.38 156 MET A N 1
ATOM 1225 C CA . MET A 1 156 ? 5.774 -3.608 20.135 1.00 88.38 156 MET A CA 1
ATOM 1226 C C . MET A 1 156 ? 6.088 -4.533 18.955 1.00 88.38 156 MET A C 1
ATOM 1228 O O . MET A 1 156 ? 7.246 -4.892 18.741 1.00 88.38 156 MET A O 1
ATOM 1232 N N . LEU A 1 157 ? 5.091 -4.861 18.127 1.00 86.62 157 LEU A N 1
ATOM 1233 C CA . LEU A 1 157 ? 5.294 -5.698 16.944 1.00 86.62 157 LEU A CA 1
ATOM 1234 C C . LEU A 1 157 ? 6.252 -5.051 15.929 1.00 86.62 157 LEU A C 1
ATOM 1236 O O . LEU A 1 157 ? 7.110 -5.734 15.369 1.00 86.62 157 LEU A O 1
ATOM 1240 N N . GLN A 1 158 ? 6.139 -3.740 15.694 1.00 87.50 158 GLN A N 1
ATOM 1241 C CA . GLN A 1 158 ? 7.052 -3.015 14.805 1.00 87.50 158 GLN A CA 1
ATOM 1242 C C . GLN A 1 158 ? 8.495 -3.029 15.322 1.00 87.50 158 GLN A C 1
ATOM 1244 O O . GLN A 1 158 ? 9.423 -3.224 14.533 1.00 87.50 158 GLN A O 1
ATOM 1249 N N . ILE A 1 159 ? 8.699 -2.847 16.629 1.00 90.69 159 ILE A N 1
ATOM 1250 C CA . ILE A 1 159 ? 10.025 -2.911 17.257 1.00 90.69 159 ILE A CA 1
ATOM 1251 C C . ILE A 1 159 ? 10.616 -4.316 17.099 1.00 90.69 159 ILE A C 1
ATOM 1253 O O . ILE A 1 159 ? 11.755 -4.452 16.644 1.00 90.69 159 ILE A O 1
ATOM 1257 N N . LEU A 1 160 ? 9.831 -5.359 17.385 1.00 86.50 160 LEU A N 1
ATOM 1258 C CA . LEU A 1 160 ? 10.253 -6.752 17.230 1.00 86.50 160 LEU A CA 1
ATOM 1259 C C . LEU A 1 160 ? 10.633 -7.071 15.779 1.00 86.50 160 LEU A C 1
ATOM 1261 O O . LEU A 1 160 ? 11.708 -7.615 15.536 1.00 86.50 160 LEU A O 1
ATOM 1265 N N . LEU A 1 161 ? 9.822 -6.662 14.800 1.00 84.56 161 LEU A N 1
ATOM 1266 C CA . LEU A 1 161 ? 10.130 -6.853 13.377 1.00 84.56 161 LEU A CA 1
ATOM 1267 C C . LEU A 1 161 ? 11.433 -6.157 12.962 1.00 84.56 161 LEU A C 1
ATOM 1269 O O . LEU A 1 161 ? 12.237 -6.741 12.233 1.00 84.56 161 LEU A O 1
ATOM 1273 N N . ARG A 1 162 ? 11.684 -4.933 13.446 1.00 86.31 162 ARG A N 1
ATOM 1274 C CA . ARG A 1 162 ? 12.946 -4.218 13.186 1.00 86.31 162 ARG A CA 1
ATOM 1275 C C . ARG A 1 162 ? 14.147 -4.948 13.788 1.00 86.31 162 ARG A C 1
ATOM 1277 O O . ARG A 1 162 ? 15.184 -5.050 13.133 1.00 86.31 162 ARG A O 1
ATOM 1284 N N . GLN A 1 163 ? 14.018 -5.471 15.006 1.00 84.88 163 GLN A N 1
ATOM 1285 C CA . GLN A 1 163 ? 15.076 -6.250 15.658 1.00 84.88 163 GLN A CA 1
ATOM 1286 C C . GLN A 1 163 ? 15.341 -7.580 14.937 1.00 84.88 163 GLN A C 1
ATOM 1288 O O . GLN A 1 163 ? 16.497 -7.942 14.725 1.00 84.88 163 GLN A O 1
ATOM 1293 N N . TRP A 1 164 ? 14.291 -8.278 14.497 1.00 75.31 164 TRP A N 1
ATOM 1294 C CA . TRP A 1 164 ? 14.402 -9.497 13.687 1.00 75.31 164 TRP A CA 1
ATOM 1295 C C . TRP A 1 164 ? 15.063 -9.231 12.331 1.00 75.31 164 TRP A C 1
ATOM 1297 O O . TRP A 1 164 ? 15.889 -10.023 11.882 1.00 75.31 164 TRP A O 1
ATOM 1307 N N . GLY A 1 165 ? 14.750 -8.101 11.691 1.00 74.19 165 GLY A N 1
ATOM 1308 C CA . GLY A 1 165 ? 15.422 -7.655 10.470 1.00 74.19 165 GLY A CA 1
ATOM 1309 C C . GLY A 1 165 ? 16.929 -7.480 10.664 1.00 74.19 165 GLY A C 1
ATOM 1310 O O . GLY A 1 165 ? 17.704 -8.009 9.875 1.00 74.19 165 GLY A O 1
ATOM 1311 N N . LYS A 1 166 ? 17.350 -6.823 11.754 1.00 74.25 166 LYS A N 1
ATOM 1312 C CA . LYS A 1 166 ? 18.776 -6.659 12.089 1.00 74.25 166 LYS A CA 1
ATOM 1313 C C . LYS A 1 166 ? 19.480 -7.997 12.328 1.00 74.25 166 LYS A C 1
ATOM 1315 O O . LYS A 1 166 ? 20.570 -8.195 11.809 1.00 74.25 166 LYS A O 1
ATOM 1320 N N . LYS A 1 167 ? 18.847 -8.934 13.045 1.00 66.00 167 LYS A N 1
ATOM 1321 C CA . LYS A 1 167 ? 19.426 -10.267 13.293 1.00 66.00 167 LYS A CA 1
ATOM 1322 C C . LYS A 1 167 ? 19.645 -11.067 12.004 1.00 66.00 167 LYS A C 1
ATOM 1324 O O . LYS A 1 167 ? 20.682 -11.698 11.880 1.00 66.00 167 LYS A O 1
ATOM 1329 N N . ARG A 1 168 ? 18.727 -10.996 11.028 1.00 58.78 168 ARG A N 1
ATOM 1330 C CA . ARG A 1 168 ? 18.857 -11.725 9.747 1.00 58.78 168 ARG A CA 1
ATOM 1331 C C . ARG A 1 168 ? 19.941 -11.171 8.819 1.00 58.78 168 ARG A C 1
ATOM 1333 O O . ARG A 1 168 ? 20.506 -11.939 8.056 1.00 58.78 168 ARG A O 1
ATOM 1340 N N . VAL A 1 169 ? 20.250 -9.874 8.894 1.00 57.44 169 VAL A N 1
ATOM 1341 C CA . VAL A 1 169 ? 21.359 -9.272 8.126 1.00 57.44 169 VAL A CA 1
ATOM 1342 C C . VAL A 1 169 ? 22.720 -9.701 8.687 1.00 57.44 169 VAL A C 1
ATOM 1344 O O . VAL A 1 169 ? 23.668 -9.848 7.930 1.00 57.44 169 VAL A O 1
ATOM 1347 N N . CYS A 1 170 ? 22.816 -9.980 9.990 1.00 51.97 170 CYS A N 1
ATOM 1348 C CA . CYS A 1 170 ? 24.056 -10.447 10.619 1.00 51.97 170 CYS A CA 1
ATOM 1349 C C . CYS A 1 170 ? 24.329 -11.954 10.455 1.00 51.97 170 CYS A C 1
ATOM 1351 O O . CYS A 1 170 ? 25.408 -12.399 10.819 1.00 51.97 170 CYS A O 1
ATOM 1353 N N . THR A 1 171 ? 23.368 -12.748 9.968 1.00 50.62 171 THR A N 1
ATOM 1354 C CA . THR A 1 171 ? 23.534 -14.205 9.752 1.00 50.62 171 THR A CA 1
ATOM 1355 C C . THR A 1 171 ? 23.761 -14.560 8.278 1.00 50.62 171 THR A C 1
ATOM 1357 O O . THR A 1 171 ? 24.018 -15.713 7.955 1.00 50.62 171 THR A O 1
ATOM 1360 N N . ILE A 1 172 ? 23.670 -13.578 7.377 1.00 54.25 172 ILE A N 1
ATOM 1361 C CA . ILE A 1 172 ? 24.012 -13.716 5.958 1.00 54.25 172 ILE A CA 1
ATOM 1362 C C . ILE A 1 172 ? 25.312 -12.934 5.731 1.00 54.25 172 ILE A C 1
ATOM 1364 O O . ILE A 1 172 ? 25.305 -11.879 5.102 1.00 54.25 172 ILE A O 1
ATOM 1368 N N . ASN A 1 173 ? 26.403 -13.394 6.340 1.00 41.03 173 ASN A N 1
ATOM 1369 C CA . ASN A 1 173 ? 27.769 -13.022 5.976 1.00 41.03 173 ASN A CA 1
ATOM 1370 C C . ASN A 1 173 ? 28.722 -14.137 6.399 1.00 41.03 173 ASN A C 1
ATOM 1372 O O . ASN A 1 173 ? 28.595 -14.575 7.565 1.00 41.03 173 ASN A O 1
#

Foldseek 3Di:
DVVLVVCVQPPPPDDDDDDHQDPVLVVLLVVLVVVLVVLVVVLVVLVVVLVVVLVVVVVVVVVVVVVVVVVVVVVVVVPPPDDDVVVVVCVVVVVVVVVVVVVVVVVVVVVVVVVSVPSVVVSVVSVVVSVVVSLVSNCVSDDPVRNVVSVVSVVVVVVVVVVVVVVVVVVPD

Radius of gyration: 28.82 Å; chains: 1; bounding box: 69×27×78 Å

pLDDT: mean 74.74, std 14.8, range [41.03, 92.81]

Sequence (173 aa):
MFKLVNSMRTNGVSSSSLVELTQEQMRKIEALRVKIMLEEEKVEREMERQQVIVVDRKMAELVRLVIRVKNGEEVRQQVIVADKKMAELVRSVVRVKNREEVRKVEGLVQVALKGVMAGPEKVMKAVDCLRLRTLKGVLGVLSPLQCVEFLIGIGMLQILLRQWGKKRVCTIN